Protein AF-A0A960YGB4-F1 (afdb_monomer)

Structure (mmCIF, N/CA/C/O backbone):
data_AF-A0A960YGB4-F1
#
_entry.id   AF-A0A960YGB4-F1
#
loop_
_atom_site.group_PDB
_atom_site.id
_atom_site.type_symbol
_atom_site.label_atom_id
_atom_site.label_alt_id
_atom_site.label_comp_id
_atom_site.label_asym_id
_atom_site.label_entity_id
_atom_site.label_seq_id
_atom_site.pdbx_PDB_ins_code
_atom_site.Cartn_x
_atom_site.Cartn_y
_atom_site.Cartn_z
_atom_site.occupancy
_atom_site.B_iso_or_equiv
_atom_site.auth_seq_id
_atom_site.auth_comp_id
_atom_site.auth_asym_id
_atom_site.auth_atom_id
_atom_site.pdbx_PDB_model_num
ATOM 1 N N . MET A 1 1 ? -17.065 3.663 7.468 1.00 81.62 1 MET A N 1
ATOM 2 C CA . MET A 1 1 ? -16.136 2.521 7.643 1.00 81.62 1 MET A CA 1
ATOM 3 C C . MET A 1 1 ? -16.652 1.465 8.612 1.00 81.62 1 MET A C 1
ATOM 5 O O . MET A 1 1 ? -16.767 0.330 8.182 1.00 81.62 1 MET A O 1
ATOM 9 N N . LYS A 1 2 ? -17.027 1.801 9.857 1.00 87.81 2 LYS A N 1
ATOM 10 C CA . LYS A 1 2 ? -17.517 0.809 10.839 1.00 87.81 2 LYS A CA 1
ATOM 11 C C . LYS A 1 2 ? -18.699 -0.043 10.343 1.00 87.81 2 LYS A C 1
ATOM 13 O O . LYS A 1 2 ? -18.584 -1.257 10.349 1.00 87.81 2 LYS A O 1
ATOM 18 N N . TYR A 1 3 ? -19.750 0.590 9.813 1.00 93.56 3 TYR A N 1
ATOM 19 C CA . TYR A 1 3 ? -20.905 -0.118 9.238 1.00 93.56 3 TYR A CA 1
ATOM 20 C C . TYR A 1 3 ? -20.504 -1.172 8.191 1.00 93.56 3 TYR A C 1
ATOM 22 O O . TYR A 1 3 ? -20.926 -2.314 8.274 1.00 93.56 3 TYR A O 1
ATOM 30 N N . LEU A 1 4 ? -19.629 -0.811 7.243 1.00 93.75 4 LEU A N 1
ATOM 31 C CA . LEU A 1 4 ? -19.162 -1.744 6.212 1.00 93.75 4 LEU A CA 1
ATOM 32 C C . LEU A 1 4 ? -18.346 -2.897 6.806 1.00 93.75 4 LEU A C 1
ATOM 34 O O . LEU A 1 4 ? -18.492 -4.031 6.367 1.00 93.75 4 LEU A O 1
ATOM 38 N N . ALA A 1 5 ? -17.497 -2.612 7.798 1.00 90.94 5 ALA A N 1
ATOM 39 C CA . ALA A 1 5 ? -16.694 -3.633 8.466 1.00 90.94 5 ALA A CA 1
ATOM 40 C C . ALA A 1 5 ? -17.550 -4.638 9.255 1.00 90.94 5 ALA A C 1
ATOM 42 O O . ALA A 1 5 ? -17.153 -5.791 9.392 1.00 90.94 5 ALA A O 1
ATOM 43 N N . GLU A 1 6 ? -18.697 -4.200 9.780 1.00 91.44 6 GLU A N 1
ATOM 44 C CA . GLU A 1 6 ? -19.642 -5.043 10.519 1.00 91.44 6 GLU A CA 1
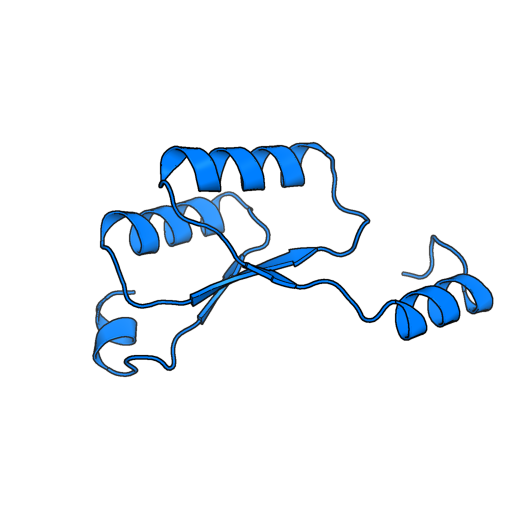ATOM 45 C C . GLU A 1 6 ? -20.531 -5.855 9.568 1.00 91.44 6 GLU A C 1
ATOM 47 O O . GLU A 1 6 ? -20.607 -7.074 9.707 1.00 91.44 6 GLU A O 1
ATOM 52 N N . GLU A 1 7 ? -21.133 -5.206 8.568 1.00 96.00 7 GLU A N 1
ATOM 53 C CA . GLU A 1 7 ? -22.039 -5.850 7.605 1.00 96.00 7 GLU A CA 1
ATOM 54 C C . GLU A 1 7 ? -21.307 -6.862 6.706 1.00 96.00 7 GLU A C 1
ATOM 56 O O . GLU A 1 7 ? -21.824 -7.934 6.401 1.00 96.00 7 GLU A O 1
ATOM 61 N N . PHE A 1 8 ? -20.066 -6.553 6.317 1.00 93.62 8 PHE A N 1
ATOM 62 C CA . PHE A 1 8 ? -19.249 -7.368 5.412 1.00 93.62 8 PHE A CA 1
ATOM 63 C C . PHE A 1 8 ? -17.967 -7.851 6.097 1.00 93.62 8 PHE A C 1
ATOM 65 O O . PHE A 1 8 ? -16.860 -7.732 5.560 1.00 93.62 8 PHE A O 1
ATOM 72 N N . SER A 1 9 ? -18.107 -8.384 7.311 1.00 89.31 9 SER A N 1
ATOM 73 C CA . SER A 1 9 ? -16.979 -8.860 8.117 1.00 89.31 9 SER A CA 1
ATOM 74 C C . SER A 1 9 ? -16.058 -9.804 7.330 1.00 89.31 9 SER A C 1
ATOM 76 O O . SER A 1 9 ? -16.506 -10.767 6.705 1.00 89.31 9 SER A O 1
ATOM 78 N N . GLY A 1 10 ? -14.758 -9.489 7.324 1.00 89.19 10 GLY A N 1
ATOM 79 C CA . GLY A 1 10 ? -13.717 -10.243 6.613 1.00 89.19 10 GLY A CA 1
ATOM 80 C C . GLY A 1 10 ? -13.683 -10.070 5.088 1.00 89.19 10 GLY A C 1
ATOM 81 O O . GLY A 1 10 ? -12.790 -10.619 4.449 1.00 89.19 10 GLY A O 1
ATOM 82 N N . GLN A 1 11 ? -14.611 -9.311 4.497 1.00 94.38 11 GLN A N 1
ATOM 83 C CA . GLN A 1 11 ? -14.715 -9.118 3.041 1.00 94.38 11 GLN A CA 1
ATOM 84 C C . GLN A 1 11 ? -14.291 -7.714 2.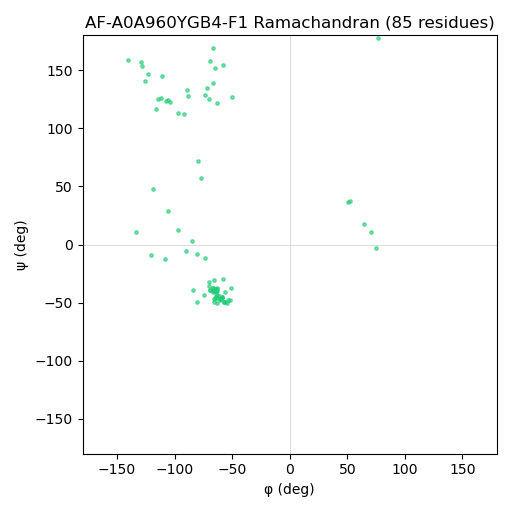588 1.00 94.38 11 GLN A C 1
ATOM 86 O O . GLN A 1 11 ? -14.094 -7.479 1.397 1.00 94.38 11 GLN A O 1
ATOM 91 N N . VAL A 1 12 ? -14.133 -6.772 3.523 1.00 96.25 12 VAL A N 1
ATOM 92 C CA . VAL A 1 12 ? -13.728 -5.396 3.216 1.00 96.25 12 VAL A CA 1
ATOM 93 C C . VAL A 1 12 ? -12.208 -5.271 3.197 1.00 96.25 12 VAL A C 1
ATOM 95 O O . VAL A 1 12 ? -11.520 -5.593 4.169 1.00 96.25 12 VAL A O 1
ATOM 98 N N . THR A 1 13 ? -11.690 -4.718 2.104 1.00 97.19 13 THR A N 1
ATOM 99 C CA . THR A 1 13 ? -10.280 -4.346 1.962 1.00 97.19 13 THR A CA 1
ATOM 100 C C . THR A 1 13 ? -10.162 -2.869 1.626 1.00 97.19 13 THR A C 1
ATOM 102 O O . THR A 1 13 ? -11.001 -2.339 0.898 1.00 97.19 13 THR A O 1
ATOM 105 N N . PHE A 1 14 ? -9.104 -2.223 2.096 1.00 97.81 14 PHE A N 1
ATOM 106 C CA . PHE A 1 14 ? -8.762 -0.856 1.740 1.00 97.81 14 PHE A CA 1
ATOM 107 C C . PHE A 1 14 ? -7.422 -0.833 1.000 1.00 97.81 14 PHE A C 1
ATOM 109 O O . PHE A 1 14 ? -6.393 -1.222 1.551 1.00 97.81 14 PHE A O 1
ATOM 116 N N . SER A 1 15 ? -7.451 -0.401 -0.258 1.00 98.06 15 SER A N 1
ATOM 117 C CA . SER A 1 15 ? -6.251 -0.112 -1.041 1.00 98.06 15 SER A CA 1
ATOM 118 C C . SER A 1 15 ? -5.852 1.343 -0.837 1.00 98.06 15 SER A C 1
ATOM 120 O O . SER A 1 15 ? -6.707 2.215 -0.976 1.00 98.06 15 SER A O 1
ATOM 122 N N . THR A 1 16 ? -4.576 1.609 -0.581 1.00 98.31 16 THR A N 1
ATOM 123 C CA . THR A 1 16 ? -4.056 2.970 -0.428 1.00 98.31 16 THR A CA 1
ATOM 124 C C . THR A 1 16 ? -2.881 3.245 -1.362 1.00 98.31 16 THR A C 1
ATOM 126 O O . THR A 1 16 ? -2.006 2.394 -1.540 1.00 98.31 16 THR A O 1
ATOM 129 N N . SER A 1 17 ? -2.834 4.451 -1.930 1.00 97.00 17 SER A N 1
ATOM 130 C CA . SER A 1 17 ? -1.652 5.015 -2.597 1.00 97.00 17 SER A CA 1
ATOM 131 C C . SER A 1 17 ? -0.848 5.944 -1.680 1.00 97.00 17 SER A C 1
ATOM 133 O O . SER A 1 17 ? -0.000 6.690 -2.156 1.00 97.00 17 SER A O 1
ATOM 135 N N . LEU A 1 18 ? -1.142 5.928 -0.375 1.00 98.12 18 LEU A N 1
ATOM 136 C CA . LEU A 1 18 ? -0.519 6.734 0.679 1.00 98.12 18 LEU A CA 1
ATOM 137 C C . LEU A 1 18 ? -0.742 8.251 0.539 1.00 98.12 18 LEU A C 1
ATOM 139 O O . LEU A 1 18 ? -0.059 9.033 1.198 1.00 98.12 18 LEU A O 1
ATOM 143 N N . GLY A 1 19 ? -1.730 8.661 -0.264 1.00 97.38 19 GLY A N 1
ATOM 144 C CA . GLY A 1 19 ? -2.160 10.054 -0.385 1.00 97.38 19 GLY A CA 1
ATOM 145 C C . GLY A 1 19 ? -2.810 10.593 0.893 1.00 97.38 19 GLY A C 1
ATOM 146 O O . GLY A 1 19 ? -3.132 9.843 1.815 1.00 97.38 19 GLY A O 1
ATOM 147 N N . LEU A 1 20 ? -3.030 11.907 0.950 1.00 97.19 20 LEU A N 1
ATOM 148 C CA . LEU A 1 20 ? -3.540 12.581 2.150 1.00 97.19 20 LEU A CA 1
ATOM 149 C C . LEU A 1 20 ? -4.904 12.037 2.597 1.00 97.19 20 LEU A C 1
ATOM 151 O O . LEU A 1 20 ? -5.095 11.739 3.776 1.00 97.19 20 LEU A O 1
ATOM 155 N N . GLU A 1 21 ? -5.841 11.867 1.667 1.00 97.56 21 GLU A N 1
ATOM 156 C CA . GLU A 1 21 ? -7.175 11.330 1.943 1.00 97.56 21 GLU A CA 1
ATOM 157 C C . GLU A 1 21 ? -7.099 9.886 2.451 1.00 97.56 21 GLU A C 1
ATOM 159 O O . GLU A 1 21 ? -7.809 9.501 3.385 1.00 97.56 21 GLU A O 1
ATOM 164 N N . ASP A 1 22 ? -6.184 9.098 1.891 1.00 98.00 22 ASP A N 1
ATOM 165 C CA . ASP A 1 22 ? -5.984 7.719 2.311 1.00 98.00 22 ASP A CA 1
ATOM 166 C C . ASP A 1 22 ? -5.358 7.612 3.702 1.00 98.00 22 ASP A C 1
ATOM 168 O O . ASP A 1 22 ? -5.674 6.672 4.435 1.00 98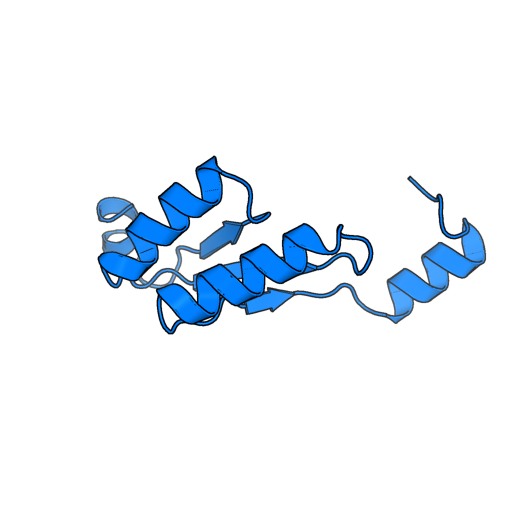.00 22 ASP A O 1
ATOM 172 N N . GLN A 1 23 ? -4.496 8.554 4.097 1.00 98.25 23 GLN A N 1
ATOM 173 C CA . GLN A 1 23 ? -3.966 8.606 5.463 1.00 98.25 23 GLN A CA 1
ATOM 174 C C . GLN A 1 23 ? -5.095 8.838 6.472 1.00 98.25 23 GLN A C 1
ATOM 176 O O . GLN A 1 23 ? -5.113 8.198 7.521 1.00 98.25 23 GLN A O 1
ATOM 181 N N . VAL A 1 24 ? -6.096 9.663 6.136 1.00 98.06 24 VAL A N 1
ATOM 182 C CA . VAL A 1 24 ? -7.288 9.855 6.984 1.00 98.06 24 VAL A CA 1
ATOM 183 C C . VAL A 1 24 ? -8.087 8.555 7.113 1.00 98.06 24 VAL A C 1
ATOM 185 O O . VAL A 1 24 ? -8.501 8.182 8.213 1.00 98.06 24 VAL A O 1
ATOM 188 N N . LEU A 1 25 ? -8.294 7.825 6.014 1.00 97.62 25 LEU A N 1
ATOM 189 C CA . LEU A 1 25 ? -8.990 6.534 6.061 1.00 97.62 25 LEU A CA 1
ATOM 190 C C . LEU A 1 25 ? -8.185 5.475 6.826 1.00 97.62 25 LEU A C 1
ATOM 192 O O . LEU A 1 25 ? -8.759 4.731 7.625 1.00 97.62 25 LEU A O 1
ATOM 196 N N . THR A 1 26 ? -6.867 5.449 6.641 1.00 98.25 26 THR A N 1
ATOM 197 C CA . THR A 1 26 ? -5.942 4.574 7.373 1.00 98.25 26 THR A CA 1
ATOM 198 C C . THR A 1 26 ? -5.988 4.864 8.872 1.00 98.25 26 THR A C 1
ATOM 200 O O . THR A 1 26 ? -6.117 3.927 9.661 1.00 98.25 26 THR A O 1
ATOM 203 N N . ASP A 1 27 ? -5.996 6.140 9.271 1.00 98.19 27 ASP A N 1
ATOM 204 C CA . ASP A 1 27 ? -6.147 6.568 10.667 1.00 98.19 27 ASP A CA 1
ATOM 205 C C . ASP A 1 27 ? -7.435 6.014 11.284 1.00 98.19 27 ASP A C 1
ATOM 207 O O . ASP A 1 27 ? -7.409 5.380 12.344 1.00 98.19 27 ASP A O 1
ATOM 211 N N . ILE A 1 28 ? -8.561 6.181 10.579 1.00 97.44 28 ILE A N 1
ATOM 212 C CA . ILE A 1 28 ? -9.869 5.686 11.019 1.00 97.44 28 ILE A CA 1
ATOM 213 C C . ILE A 1 28 ? -9.845 4.162 11.176 1.00 97.44 28 ILE A C 1
ATOM 215 O O . ILE A 1 28 ? -10.317 3.654 12.196 1.00 97.44 28 ILE A O 1
ATOM 219 N N . ILE A 1 29 ? -9.307 3.424 10.201 1.00 97.31 29 ILE A N 1
ATOM 220 C CA . ILE A 1 29 ? -9.239 1.956 10.245 1.00 97.31 29 ILE A CA 1
ATOM 221 C C . ILE A 1 29 ? -8.361 1.496 11.413 1.00 97.31 29 ILE A C 1
ATOM 223 O O . ILE A 1 29 ? -8.776 0.655 12.219 1.00 97.31 29 ILE A O 1
ATOM 227 N N . PHE A 1 30 ? -7.152 2.047 11.527 1.00 97.69 30 PHE A N 1
ATOM 228 C CA . PHE A 1 30 ? -6.151 1.568 12.469 1.00 97.69 30 PHE A CA 1
ATOM 229 C C . PHE A 1 30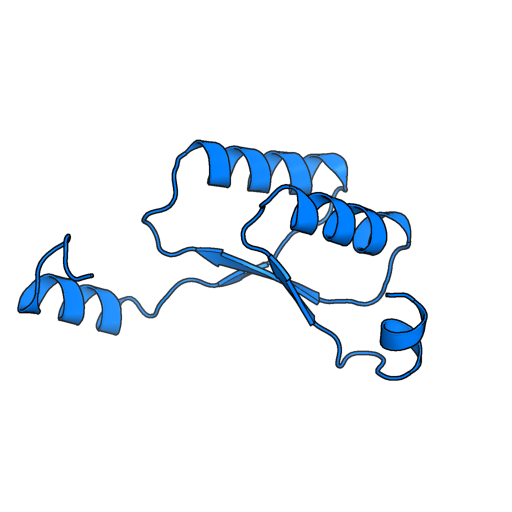 ? -6.452 1.958 13.914 1.00 97.69 30 PHE A C 1
ATOM 231 O O . PHE A 1 30 ? -6.372 1.064 14.765 1.00 97.69 30 PHE A O 1
ATOM 238 N N . LYS A 1 31 ? -6.875 3.197 14.205 1.00 97.19 31 LYS A N 1
ATOM 239 C CA . LYS A 1 31 ? -7.244 3.615 15.574 1.00 97.19 31 LYS A CA 1
ATOM 240 C C . LYS A 1 31 ? -8.467 2.874 16.105 1.00 97.19 31 LYS A C 1
ATOM 242 O O . LYS A 1 31 ? -8.495 2.485 17.270 1.00 97.19 31 LYS A O 1
ATOM 247 N N . ASN A 1 32 ? -9.458 2.620 15.250 1.00 96.00 32 ASN A N 1
ATOM 248 C CA . ASN A 1 32 ? -10.679 1.915 15.652 1.00 96.00 32 ASN A CA 1
ATOM 249 C C . ASN A 1 32 ? -10.549 0.387 15.597 1.00 96.00 32 ASN A C 1
ATOM 251 O O . ASN A 1 32 ? -11.527 -0.304 15.862 1.00 96.00 32 ASN A O 1
ATOM 255 N N . HIS A 1 33 ? -9.365 -0.145 15.266 1.00 94.62 33 HIS A N 1
ATOM 256 C CA . HIS A 1 33 ? -9.116 -1.588 15.179 1.00 94.62 33 HIS A CA 1
ATOM 257 C C . HIS A 1 33 ? -10.130 -2.312 14.282 1.00 94.62 33 HIS A C 1
ATOM 259 O O . HIS A 1 33 ? -10.542 -3.433 14.577 1.00 94.62 33 HIS A O 1
ATOM 265 N N . LEU A 1 34 ? -10.540 -1.665 13.186 1.00 95.38 34 LEU A N 1
ATOM 266 C CA . LEU A 1 34 ? -11.505 -2.263 12.271 1.00 95.38 34 LEU A CA 1
ATOM 267 C C . LEU A 1 34 ? -10.871 -3.489 11.589 1.00 95.38 34 LEU A C 1
ATOM 269 O O . LEU A 1 34 ? -9.702 -3.413 11.198 1.00 95.38 34 LEU A O 1
ATOM 273 N N . PRO A 1 35 ? -11.616 -4.597 11.410 1.00 93.38 35 PRO A N 1
ATOM 274 C CA . PRO A 1 35 ? -11.126 -5.818 10.769 1.00 93.38 35 PRO A CA 1
ATOM 275 C C . PRO A 1 35 ? -11.067 -5.661 9.238 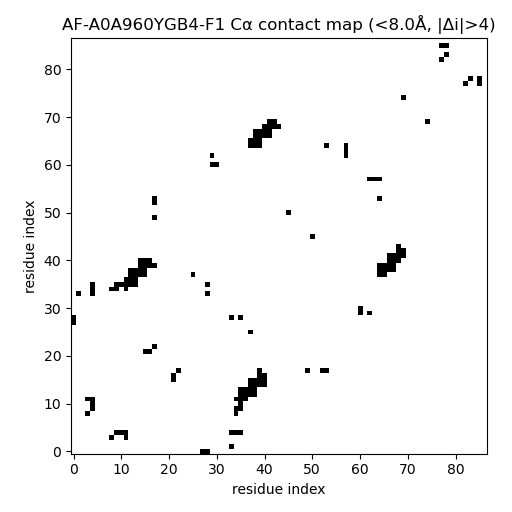1.00 93.38 35 PRO A C 1
ATOM 277 O O . PRO A 1 35 ? -11.708 -6.400 8.495 1.00 93.38 35 PRO A O 1
ATOM 280 N N . ILE A 1 36 ? -10.325 -4.659 8.765 1.00 95.88 36 ILE A N 1
ATOM 281 C CA . ILE A 1 36 ? -10.164 -4.317 7.350 1.00 95.88 36 ILE A CA 1
ATOM 282 C C . ILE A 1 36 ? -8.707 -4.553 6.966 1.00 95.88 36 ILE A C 1
ATOM 284 O O . ILE A 1 36 ? -7.793 -3.997 7.578 1.00 95.88 36 ILE A O 1
ATOM 288 N N . ARG A 1 37 ? -8.493 -5.360 5.926 1.00 95.88 37 ARG A N 1
ATOM 289 C CA . ARG A 1 37 ? -7.167 -5.552 5.327 1.00 95.88 37 ARG A CA 1
ATOM 290 C C . ARG A 1 37 ? -6.753 -4.270 4.607 1.00 95.88 37 ARG A C 1
ATOM 292 O O . ARG A 1 37 ? -7.495 -3.810 3.742 1.00 95.88 37 ARG A O 1
ATOM 299 N N . VAL A 1 38 ? -5.584 -3.724 4.936 1.00 98.19 38 VAL A N 1
ATOM 300 C CA . VAL A 1 38 ? -5.029 -2.522 4.295 1.00 98.19 38 VAL A CA 1
ATOM 301 C C . VAL A 1 38 ? -3.802 -2.901 3.476 1.00 98.19 38 VAL A C 1
ATOM 303 O O . VAL A 1 38 ? -2.881 -3.521 4.011 1.00 98.19 38 VAL A O 1
ATOM 306 N N . PHE A 1 39 ? -3.788 -2.532 2.197 1.00 98.62 39 PHE A N 1
ATOM 307 C CA . PHE A 1 39 ? -2.680 -2.834 1.294 1.00 98.62 39 PHE A CA 1
ATOM 308 C C . PHE A 1 39 ? -2.357 -1.669 0.355 1.00 98.62 39 PHE A C 1
ATOM 310 O O . PHE A 1 39 ? -3.197 -0.809 0.099 1.00 98.62 39 PHE A O 1
ATOM 317 N N . THR A 1 40 ? -1.143 -1.667 -0.184 1.00 98.56 40 THR A N 1
ATOM 318 C CA . THR A 1 40 ? -0.687 -0.736 -1.219 1.00 98.56 40 THR A CA 1
ATOM 319 C C . THR A 1 40 ? -0.075 -1.494 -2.395 1.00 98.56 40 THR A C 1
ATOM 321 O O . THR A 1 40 ? 0.404 -2.620 -2.239 1.00 98.56 40 THR A O 1
ATOM 324 N N . LEU A 1 41 ? -0.118 -0.884 -3.579 1.00 97.94 41 LEU A N 1
ATOM 325 C CA . LEU A 1 41 ? 0.545 -1.394 -4.775 1.00 97.94 41 LEU A CA 1
ATOM 326 C C . LEU A 1 41 ? 1.888 -0.680 -4.929 1.00 97.94 41 LEU A C 1
ATOM 328 O O . LEU A 1 41 ? 1.933 0.523 -5.198 1.00 97.94 41 LEU A O 1
ATOM 332 N N . ASP A 1 42 ? 2.979 -1.422 -4.781 1.00 97.25 42 ASP A N 1
ATOM 333 C CA . ASP A 1 42 ? 4.316 -0.911 -5.050 1.00 97.25 42 ASP A CA 1
ATOM 334 C C . ASP A 1 42 ? 4.687 -1.208 -6.502 1.00 97.25 42 ASP A C 1
ATOM 336 O O . ASP A 1 42 ? 4.852 -2.356 -6.899 1.00 97.25 42 ASP A O 1
ATOM 340 N N . THR A 1 43 ? 4.799 -0.158 -7.309 1.00 94.00 43 THR A N 1
ATOM 341 C CA . THR A 1 43 ? 5.143 -0.272 -8.733 1.00 94.00 43 THR A CA 1
ATOM 342 C C . THR A 1 43 ? 6.648 -0.440 -8.968 1.00 94.00 43 THR A C 1
ATOM 344 O O . THR A 1 43 ? 7.072 -0.642 -10.106 1.00 94.00 43 THR A O 1
ATOM 347 N N . GLY A 1 44 ? 7.468 -0.296 -7.920 1.00 93.38 44 GLY A N 1
ATOM 348 C CA . GLY A 1 44 ? 8.925 -0.184 -8.008 1.00 93.38 44 GLY A CA 1
ATOM 349 C C . GLY A 1 44 ? 9.405 1.143 -8.602 1.00 93.38 44 GLY A C 1
ATOM 350 O O . GLY A 1 44 ? 10.572 1.266 -8.971 1.00 93.38 44 GLY A O 1
ATOM 351 N N . ARG A 1 45 ? 8.501 2.119 -8.768 1.00 93.31 45 ARG A N 1
ATOM 352 C CA . ARG A 1 45 ? 8.748 3.413 -9.429 1.00 93.31 45 ARG A CA 1
ATOM 353 C C . ARG A 1 45 ? 8.206 4.605 -8.638 1.00 93.31 45 ARG A C 1
ATOM 355 O O . ARG A 1 45 ? 8.130 5.703 -9.183 1.00 93.31 45 ARG A O 1
ATOM 362 N N . HIS A 1 46 ? 7.799 4.392 -7.389 1.00 95.75 46 HIS A N 1
ATOM 363 C CA . HIS A 1 46 ? 7.321 5.473 -6.532 1.00 95.75 46 HIS A CA 1
ATOM 364 C C . HIS A 1 46 ? 8.458 6.419 -6.144 1.00 95.75 46 HIS A C 1
ATOM 366 O O . HIS A 1 46 ? 9.633 6.050 -6.169 1.00 95.75 46 HIS A O 1
ATOM 372 N N . PHE A 1 47 ? 8.090 7.644 -5.773 1.00 96.94 47 PHE A N 1
ATOM 373 C CA . PHE A 1 47 ? 9.016 8.587 -5.154 1.00 96.94 47 PHE A CA 1
ATOM 374 C C . PHE A 1 47 ? 9.480 8.066 -3.786 1.00 96.94 47 PHE A C 1
ATOM 376 O O . PHE A 1 47 ? 8.739 7.343 -3.113 1.00 96.94 47 PHE A O 1
ATOM 383 N N . GLU A 1 48 ? 10.684 8.450 -3.357 1.00 98.06 48 GLU A N 1
ATOM 384 C CA . GLU A 1 48 ? 11.250 8.043 -2.062 1.00 98.06 48 GLU A CA 1
ATOM 385 C C . GLU A 1 48 ? 10.319 8.425 -0.903 1.00 98.06 48 GLU A C 1
ATOM 387 O O . GLU A 1 48 ? 10.027 7.604 -0.034 1.00 98.06 48 GLU A O 1
ATOM 392 N N . GLU A 1 49 ? 9.724 9.613 -0.977 1.00 98.00 49 GLU A N 1
ATOM 393 C CA . GLU A 1 49 ? 8.784 10.164 -0.004 1.00 98.00 49 GLU A CA 1
ATOM 394 C C . GLU A 1 49 ? 7.550 9.266 0.189 1.00 98.00 49 GLU A C 1
ATOM 396 O O . GLU A 1 49 ? 6.978 9.202 1.275 1.00 98.00 49 GLU A O 1
ATOM 401 N N . THR A 1 50 ? 7.141 8.514 -0.839 1.00 98.12 50 THR A N 1
ATOM 402 C CA . THR A 1 50 ? 6.032 7.552 -0.710 1.00 98.12 50 THR A CA 1
ATOM 403 C C . THR A 1 50 ? 6.432 6.370 0.174 1.00 98.12 50 THR A C 1
ATOM 405 O O . THR A 1 50 ? 5.645 5.928 1.015 1.00 98.12 50 THR A O 1
ATOM 408 N N . TYR A 1 51 ? 7.668 5.884 0.048 1.00 98.25 51 TYR A N 1
ATOM 409 C CA . TYR A 1 51 ? 8.196 4.838 0.925 1.00 98.25 51 TYR A CA 1
ATOM 410 C C . TYR A 1 51 ? 8.432 5.351 2.349 1.00 98.25 51 TYR A C 1
ATOM 412 O O . TYR A 1 51 ? 8.178 4.621 3.311 1.00 98.25 51 TYR A O 1
ATOM 420 N N . GLU A 1 52 ? 8.856 6.607 2.505 1.00 98.38 52 GLU A N 1
ATOM 421 C CA . GLU A 1 52 ? 8.961 7.243 3.820 1.00 98.38 52 GLU A CA 1
ATOM 422 C C . GLU A 1 52 ? 7.600 7.305 4.513 1.00 98.38 52 GLU A C 1
ATOM 424 O O . GLU A 1 52 ? 7.481 6.869 5.659 1.00 98.38 52 GLU A O 1
ATOM 429 N N . VAL A 1 53 ? 6.554 7.759 3.813 1.00 98.38 53 VAL A N 1
ATOM 430 C CA . VAL A 1 53 ? 5.187 7.785 4.352 1.00 98.38 53 VAL A CA 1
ATOM 431 C C . VAL A 1 53 ? 4.727 6.376 4.724 1.00 98.38 53 VAL A C 1
ATOM 433 O O . VAL A 1 53 ? 4.244 6.190 5.836 1.00 98.38 53 VAL A O 1
ATOM 436 N N . LEU A 1 54 ? 4.941 5.364 3.872 1.00 98.56 54 LEU A N 1
ATOM 437 C CA . LEU A 1 54 ? 4.625 3.966 4.203 1.00 98.56 54 LEU A CA 1
ATOM 438 C C . LEU A 1 54 ? 5.274 3.531 5.525 1.00 98.56 54 LEU A C 1
ATOM 440 O O . LEU A 1 54 ? 4.618 2.941 6.391 1.00 98.56 54 LEU A O 1
ATOM 444 N N . ASN A 1 55 ? 6.567 3.816 5.682 1.00 98.50 55 ASN A N 1
ATOM 445 C CA . ASN A 1 55 ? 7.316 3.468 6.882 1.00 98.50 55 ASN A CA 1
ATOM 446 C C . ASN A 1 55 ? 6.790 4.223 8.113 1.00 98.50 55 ASN A C 1
ATOM 448 O O . ASN A 1 55 ? 6.534 3.607 9.149 1.00 98.50 55 ASN A O 1
ATOM 452 N N . MET A 1 56 ? 6.563 5.531 7.988 1.00 98.50 56 MET A N 1
ATOM 453 C CA . MET A 1 56 ? 6.048 6.370 9.069 1.00 98.50 56 MET A CA 1
ATOM 454 C C . MET A 1 56 ? 4.643 5.952 9.505 1.00 98.50 56 MET A C 1
ATOM 456 O O . MET A 1 56 ? 4.404 5.810 10.704 1.00 98.50 56 MET A O 1
ATOM 460 N N . THR A 1 57 ? 3.739 5.664 8.564 1.00 98.50 57 THR A N 1
ATOM 461 C CA . THR A 1 57 ? 2.399 5.140 8.859 1.00 98.50 57 THR A CA 1
ATOM 462 C C . THR A 1 57 ? 2.495 3.816 9.623 1.00 98.50 57 THR A C 1
ATOM 464 O O . THR A 1 57 ? 1.828 3.634 10.643 1.00 98.50 57 THR A O 1
ATOM 467 N N . ASN A 1 58 ? 3.361 2.891 9.197 1.00 98.50 58 ASN A N 1
ATOM 468 C CA . ASN A 1 58 ? 3.525 1.613 9.894 1.00 98.50 58 ASN A CA 1
ATOM 469 C C . ASN A 1 58 ? 4.051 1.785 11.334 1.00 98.50 58 ASN A C 1
ATOM 471 O O . ASN A 1 58 ? 3.585 1.098 12.251 1.00 98.50 58 ASN A O 1
ATOM 475 N N . ILE A 1 59 ? 5.004 2.702 11.542 1.00 98.50 59 ILE A N 1
ATOM 476 C CA . ILE A 1 59 ? 5.575 3.018 12.861 1.00 98.50 59 ILE A CA 1
ATOM 477 C C . ILE A 1 59 ? 4.518 3.639 13.780 1.00 98.50 59 ILE A C 1
ATOM 479 O O . ILE A 1 59 ? 4.345 3.160 14.903 1.00 98.50 59 ILE A O 1
ATOM 483 N N . GLU A 1 60 ? 3.797 4.654 13.299 1.00 98.25 60 GLU A N 1
ATOM 484 C CA . GLU A 1 60 ? 2.804 5.409 14.073 1.00 98.25 60 GLU A CA 1
ATOM 485 C C . GLU A 1 60 ? 1.717 4.489 14.639 1.00 98.25 60 GLU A C 1
ATOM 487 O O . GLU A 1 60 ? 1.441 4.478 15.841 1.00 98.25 60 GLU A O 1
ATOM 492 N N . TYR A 1 61 ? 1.142 3.635 13.789 1.00 98.19 61 TYR A N 1
ATOM 493 C CA . TYR A 1 61 ? 0.040 2.761 14.195 1.00 98.19 61 TYR A CA 1
ATOM 494 C C . TYR A 1 61 ? 0.488 1.403 14.737 1.00 98.19 61 TYR A C 1
ATOM 496 O O . TYR A 1 61 ? -0.360 0.625 15.184 1.00 98.19 61 TYR A O 1
ATOM 504 N N . LYS A 1 62 ? 1.791 1.087 14.687 1.00 97.94 62 LYS A N 1
ATOM 505 C CA . LYS A 1 62 ? 2.352 -0.238 15.019 1.00 97.94 62 LYS A CA 1
ATOM 506 C C . LYS A 1 62 ? 1.630 -1.376 14.282 1.00 97.94 62 LYS A C 1
ATOM 508 O O . LYS A 1 62 ? 1.407 -2.458 14.829 1.00 97.94 62 LYS A O 1
ATOM 513 N N . LYS A 1 63 ? 1.242 -1.112 13.036 1.00 97.06 63 LYS A N 1
ATOM 514 C CA . LYS A 1 63 ? 0.543 -2.027 12.123 1.00 97.06 63 LYS A CA 1
ATOM 515 C C . LYS A 1 63 ? 1.288 -2.052 10.797 1.00 97.06 63 LYS A C 1
ATOM 517 O O . LYS A 1 63 ? 2.035 -1.133 10.496 1.00 97.06 63 LYS A O 1
ATOM 522 N N . LYS A 1 64 ? 1.115 -3.121 10.023 1.00 96.56 64 LYS A N 1
ATOM 523 C CA . LYS A 1 64 ? 1.738 -3.250 8.703 1.00 96.56 64 LYS A CA 1
ATOM 524 C C . LYS A 1 64 ? 0.683 -3.089 7.621 1.00 96.56 64 LYS A C 1
ATOM 526 O O . LYS A 1 64 ? -0.283 -3.848 7.607 1.00 96.56 64 LYS A O 1
ATOM 531 N N . ILE A 1 65 ? 0.898 -2.137 6.722 1.00 98.44 65 ILE A N 1
ATOM 532 C CA . ILE A 1 65 ? 0.251 -2.108 5.411 1.00 98.44 65 ILE A CA 1
ATOM 533 C C . ILE A 1 65 ? 0.901 -3.198 4.555 1.00 98.44 65 ILE A C 1
ATOM 535 O O . ILE A 1 65 ? 2.128 -3.287 4.472 1.00 98.44 65 ILE A O 1
ATOM 539 N N . GLU A 1 66 ? 0.084 -4.055 3.953 1.00 98.50 66 GLU A N 1
ATOM 540 C CA . GLU A 1 66 ? 0.568 -5.094 3.048 1.00 98.50 66 GLU A CA 1
ATOM 541 C C . GLU A 1 66 ? 1.039 -4.476 1.727 1.00 98.50 66 GLU A C 1
ATOM 543 O O . GLU A 1 66 ? 0.352 -3.637 1.150 1.00 98.50 66 GLU A O 1
ATOM 548 N N . VAL A 1 67 ? 2.200 -4.900 1.233 1.00 98.25 67 VAL A N 1
ATOM 549 C CA . VAL A 1 67 ? 2.748 -4.424 -0.041 1.00 98.25 67 VAL A CA 1
ATOM 550 C C . VAL A 1 67 ? 2.546 -5.499 -1.097 1.00 98.25 67 VAL A C 1
ATOM 552 O O . VAL A 1 67 ? 3.009 -6.627 -0.932 1.00 98.25 67 VAL A O 1
ATOM 555 N N . ILE A 1 68 ? 1.867 -5.143 -2.184 1.00 98.25 68 ILE A N 1
ATOM 556 C CA . ILE A 1 68 ? 1.695 -6.002 -3.354 1.00 98.25 68 ILE A CA 1
ATOM 557 C C . ILE A 1 68 ? 2.593 -5.469 -4.466 1.00 98.25 68 ILE A C 1
ATOM 559 O O . ILE A 1 68 ? 2.484 -4.304 -4.848 1.00 98.25 68 ILE A O 1
ATOM 563 N N . PHE A 1 69 ? 3.459 -6.337 -4.985 1.00 97.12 69 PHE A N 1
ATOM 564 C CA . PHE A 1 69 ? 4.395 -6.022 -6.059 1.00 97.12 69 PHE A CA 1
ATOM 565 C C . PHE A 1 69 ? 4.007 -6.771 -7.350 1.00 97.12 69 PHE A C 1
ATOM 567 O O . PHE A 1 69 ? 3.513 -7.900 -7.259 1.00 97.12 69 PHE A O 1
ATOM 574 N N . PRO A 1 70 ? 4.200 -6.179 -8.543 1.00 96.19 70 PRO A N 1
ATOM 575 C CA . PRO A 1 70 ? 3.955 -6.844 -9.821 1.00 96.19 70 PRO A CA 1
ATOM 576 C C . PRO A 1 70 ? 4.761 -8.138 -10.004 1.00 96.19 70 PRO A C 1
ATOM 578 O O . PRO A 1 70 ? 5.856 -8.284 -9.461 1.00 96.19 70 PRO A O 1
ATOM 581 N N . ASP A 1 71 ? 4.260 -9.061 -10.831 1.00 96.94 71 ASP A N 1
ATOM 582 C CA . ASP A 1 71 ? 5.049 -10.232 -11.229 1.00 96.94 71 ASP A CA 1
ATOM 583 C C . ASP A 1 71 ? 6.292 -9.779 -12.008 1.00 96.94 71 ASP A C 1
ATOM 585 O O . ASP A 1 71 ? 6.187 -9.132 -13.054 1.00 96.94 71 ASP A O 1
ATOM 589 N N . HIS A 1 72 ? 7.474 -10.144 -11.506 1.00 95.56 72 HIS A N 1
ATOM 590 C CA . HIS A 1 72 ? 8.751 -9.834 -12.141 1.00 95.56 72 HIS A CA 1
ATOM 591 C C . HIS A 1 72 ? 8.802 -10.227 -13.623 1.00 95.56 72 HIS A C 1
ATOM 593 O O . HIS A 1 72 ? 9.348 -9.460 -14.408 1.00 95.56 72 HIS A O 1
ATOM 599 N N . LYS A 1 73 ? 8.193 -11.351 -14.032 1.00 97.56 73 LYS A N 1
ATOM 600 C CA . LYS A 1 73 ? 8.219 -11.801 -15.436 1.00 97.56 73 LYS A CA 1
ATOM 601 C C . LYS A 1 73 ? 7.507 -10.823 -16.361 1.00 97.56 73 LYS A C 1
ATOM 603 O O . LYS A 1 73 ? 7.987 -10.537 -17.456 1.00 97.56 73 LYS A O 1
ATOM 608 N N . GLU A 1 74 ? 6.374 -10.292 -15.909 1.00 95.50 74 GLU A N 1
ATOM 609 C CA . GLU A 1 74 ? 5.602 -9.305 -16.663 1.00 95.50 74 GLU A CA 1
ATOM 610 C C . GLU A 1 74 ? 6.356 -7.972 -16.739 1.00 95.50 74 GLU A C 1
ATOM 612 O O . GLU A 1 74 ? 6.398 -7.342 -17.797 1.00 95.50 74 GLU A O 1
ATOM 617 N N . VAL A 1 75 ? 7.023 -7.572 -15.649 1.00 95.25 75 VAL A N 1
ATOM 618 C CA . VAL A 1 75 ? 7.854 -6.358 -15.615 1.00 95.25 75 VAL A CA 1
ATOM 619 C C . VAL A 1 75 ? 9.076 -6.489 -16.530 1.00 95.25 75 VAL A C 1
ATOM 621 O O . VAL A 1 75 ? 9.343 -5.586 -17.320 1.00 95.25 75 VAL A O 1
ATOM 624 N N . GLU A 1 76 ? 9.805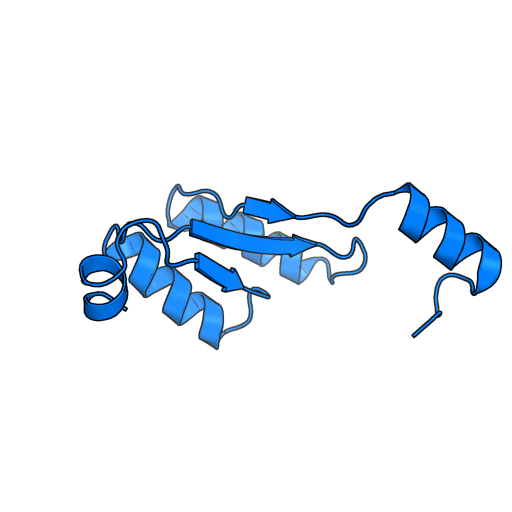 -7.606 -16.481 1.00 96.00 76 GLU A N 1
ATOM 625 C CA . GLU A 1 76 ? 10.954 -7.880 -17.357 1.00 96.00 76 GLU A CA 1
ATOM 626 C C . GLU A 1 76 ? 10.554 -7.853 -18.835 1.00 96.00 76 GLU A C 1
ATOM 628 O O . GLU A 1 76 ? 11.228 -7.219 -19.656 1.00 96.00 76 GLU A O 1
ATOM 633 N N . ASN A 1 77 ? 9.433 -8.496 -19.173 1.00 96.50 77 ASN A N 1
ATOM 634 C CA . ASN A 1 77 ? 8.902 -8.504 -20.529 1.00 96.50 77 ASN A CA 1
ATOM 635 C C . ASN A 1 77 ? 8.515 -7.090 -20.996 1.00 96.50 77 ASN A C 1
ATOM 637 O O . ASN A 1 77 ? 8.909 -6.673 -22.087 1.00 96.50 77 ASN A O 1
ATOM 641 N N . LEU A 1 78 ? 7.813 -6.317 -20.157 1.00 94.50 78 LEU A N 1
ATOM 642 C CA . LEU A 1 78 ? 7.451 -4.927 -20.448 1.00 94.50 78 LEU A CA 1
ATOM 643 C C . LEU A 1 78 ? 8.690 -4.067 -20.729 1.00 94.50 78 LEU A C 1
ATOM 645 O O . LEU A 1 78 ? 8.746 -3.377 -21.748 1.00 94.50 78 LEU A O 1
ATOM 649 N N . LEU A 1 79 ? 9.696 -4.138 -19.853 1.00 95.12 79 LEU A N 1
ATOM 650 C CA . LEU A 1 79 ? 10.921 -3.349 -19.975 1.00 95.12 79 LEU A CA 1
ATOM 651 C C . LEU A 1 79 ? 11.749 -3.751 -21.197 1.00 95.12 79 LEU A C 1
ATOM 653 O O . LEU A 1 79 ? 12.304 -2.879 -21.862 1.00 95.12 79 LEU A O 1
ATOM 657 N N . THR A 1 80 ? 11.796 -5.042 -21.524 1.00 96.44 80 THR A N 1
ATOM 658 C CA . THR A 1 80 ? 12.504 -5.541 -22.712 1.00 96.44 80 THR A CA 1
ATOM 659 C C . THR A 1 80 ? 11.833 -5.070 -24.001 1.00 96.44 80 THR A C 1
ATOM 661 O O . THR A 1 80 ? 12.520 -4.690 -24.947 1.00 96.44 80 THR A O 1
ATOM 664 N N . GLN A 1 81 ? 10.496 -5.072 -24.053 1.00 96.62 81 GLN A N 1
ATOM 665 C CA . GLN A 1 81 ? 9.751 -4.735 -25.269 1.00 96.62 81 GLN A CA 1
ATOM 666 C C . GLN A 1 81 ? 9.544 -3.231 -25.472 1.00 96.62 81 GLN A C 1
ATOM 668 O O . GLN A 1 81 ? 9.587 -2.758 -26.607 1.00 96.62 81 GLN A O 1
ATOM 673 N N . LYS A 1 82 ? 9.273 -2.480 -24.399 1.00 96.31 82 LYS A N 1
ATOM 674 C CA . LYS A 1 82 ? 8.863 -1.067 -24.475 1.00 96.31 82 LYS A CA 1
ATOM 675 C C . LYS A 1 82 ? 9.802 -0.098 -23.749 1.00 96.31 82 LYS A C 1
ATOM 677 O O . LYS A 1 82 ? 9.656 1.112 -23.908 1.00 96.31 82 LYS A O 1
ATOM 682 N N . GLY A 1 83 ? 10.773 -0.598 -22.986 1.00 92.38 83 GLY A N 1
ATOM 683 C CA . GLY A 1 83 ? 11.687 0.228 -22.199 1.00 92.38 83 GLY A CA 1
ATOM 684 C C . GLY A 1 83 ? 11.064 0.800 -20.914 1.00 92.38 83 GLY A C 1
ATOM 685 O O . GLY A 1 83 ? 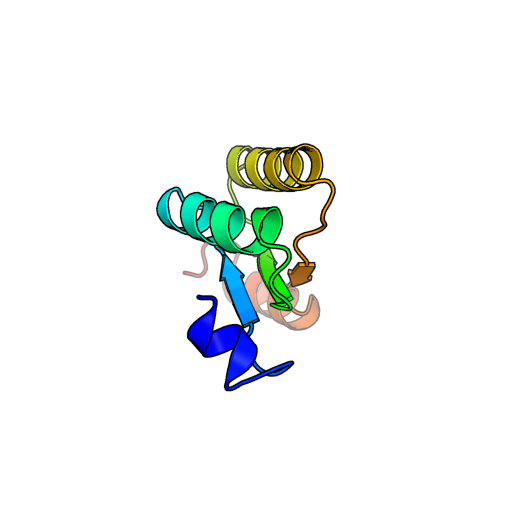9.891 0.590 -20.624 1.00 92.38 83 GLY A O 1
ATOM 686 N N . PRO A 1 84 ? 11.849 1.540 -20.110 1.00 88.62 84 PRO A N 1
ATOM 687 C CA . PRO A 1 84 ? 11.440 2.018 -18.784 1.00 88.62 84 PRO A CA 1
ATOM 688 C C . PRO A 1 84 ? 10.423 3.170 -18.779 1.00 88.62 84 PRO A C 1
ATOM 690 O O . PRO A 1 84 ? 9.877 3.467 -17.721 1.00 88.62 84 PRO A O 1
ATOM 693 N N . PHE A 1 85 ? 10.170 3.811 -19.923 1.00 87.50 85 PHE A N 1
ATOM 694 C CA . PHE A 1 85 ? 9.195 4.903 -20.078 1.00 87.50 85 PHE A CA 1
ATOM 695 C C . PHE A 1 85 ? 7.930 4.442 -20.816 1.00 87.50 85 PHE A C 1
ATOM 697 O O . PHE A 1 85 ? 7.296 5.214 -21.529 1.00 87.50 85 PHE A O 1
ATOM 704 N N . SER A 1 86 ? 7.590 3.158 -20.694 1.00 72.12 86 SER A N 1
ATOM 705 C CA . SER A 1 86 ? 6.417 2.561 -21.324 1.00 72.12 86 SER A CA 1
ATOM 706 C C . SER A 1 86 ? 5.138 2.875 -20.538 1.00 72.12 86 SER A C 1
ATOM 708 O O . SER A 1 86 ? 4.590 2.002 -19.861 1.00 72.12 86 SER A O 1
ATOM 710 N N . PHE A 1 87 ? 4.695 4.126 -20.596 1.00 61.34 87 PHE A N 1
ATOM 711 C CA . PHE A 1 87 ? 3.383 4.576 -20.124 1.00 61.34 87 PHE A CA 1
ATOM 712 C C . PHE A 1 87 ? 2.495 4.967 -21.305 1.00 61.34 87 PHE A C 1
ATOM 714 O O . PHE A 1 87 ? 3.035 5.484 -22.310 1.00 61.34 87 PHE A O 1
#

Mean predicted aligned error: 3.18 Å

Radius of gyration: 15.64 Å; Cα contacts (8 Å, |Δi|>4): 79; chains: 1; bounding box: 34×24×41 Å

Secondary structure (DSSP, 8-state):
-HHHHHHTTTT-EEE----HHHHHHHHHHHHTT---EEEEE--S---HHHHHHHHHHHHHHT--PEEE---HHHHHHHHHHH-TT--

Foldseek 3Di:
DQVCCVVVPPNAEAEDQLDPVVLVVLCVCLVVVRNYQAAYEDAVDDDPVSVVSQVVSCVVSVHHHHYDYDDPVVVVVCCVPPNPPND

Solvent-accessible surface area (backbone atoms only — not comparable to full-atom values): 5316 Å² total; per-residue (Å²): 111,68,68,55,41,65,78,38,62,82,71,45,69,46,81,38,89,76,43,74,72,43,48,54,52,48,49,56,38,60,79,66,65,50,71,53,54,45,32,32,78,48,82,89,72,73,58,68,67,58,56,50,48,54,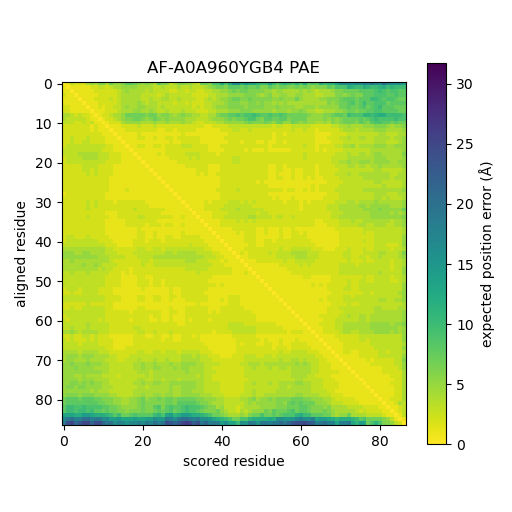51,50,53,23,60,76,69,73,47,79,69,43,78,46,66,74,62,63,68,62,52,53,50,44,38,73,76,56,36,94,79,67,120

pLDDT: mean 95.39, std 5.4, range [61.34, 98.62]

Nearest PDB structures (foldseek):
  8cp3-assembly1_B  TM=6.554E-01  e=1.451E-01  Methanococcus maripaludis S2
  3p52-assembly1_A  TM=6.969E-01  e=2.853E-01  Campylobacter jejuni
  1xnh-assembly1_A-2  TM=6.954E-01  e=4.580E-01  Helicobacter pylori
  1y9j-assembly1_A  TM=5.847E-01  e=2.177E-01 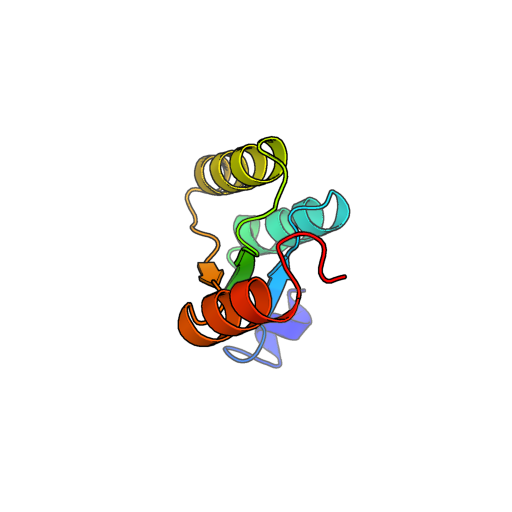 Rattus norvegicus
  3fiu-assembly2_D  TM=6.875E-01  e=5.610E-01  Francisella tularensis subsp. holarctica LVS

Sequence (87 aa):
MKYLAEEFSGQVTFSTSLGLEDQVLTDIIFKNHLPIRVFTLDTGRHFEETYEVLNMTNIEYKKKIEVIFPDHKEVENLLTQKGPFSF